Protein AF-A0A1F8PVH4-F1 (afdb_monomer)

Sequence (110 aa):
MLFGIARLLDISLQVGGGPPDWNTIIPLTVAGLIPPTFVPAIVATVLYALLRLFLKQRARRIFQVVALVAMLLSFGGPLSLDVSTANKMILALMHLATAAAIVWALTLRK

Secondary structure (DSSP, 8-state):
-HHHHHHHTT---EEE--TT-SSSEEE--HHHHHHHHHHHHHHHHHHHHHHHHHHHHHHHHHHHHHHHHHHHHHTHHHHHS-S-HHHHHHHHHHHHHHHHHHHHHHHH--

Solvent-accessible surface area (backbone atoms only — not comparable to full-atom values): 6415 Å² total; per-residue (Å²): 110,69,70,57,53,33,59,73,67,71,47,82,50,68,39,59,57,40,88,96,45,62,83,49,74,36,79,65,46,73,76,73,49,45,65,81,48,50,54,57,49,50,53,52,51,52,51,49,54,54,40,42,75,77,45,50,81,58,35,58,58,54,50,51,52,51,51,50,52,52,48,59,56,57,51,53,57,46,71,71,50,99,61,57,70,69,53,34,51,52,50,48,50,52,53,51,53,50,49,51,51,52,51,49,58,62,65,70,65,121

Mean predicted aligned error: 10.25 Å

Foldseek 3Di:
DLVVVCVVVVNFQWAQPDPPGRPDIDGDDPVVPCVVPVVVVVVLVVVLVVCCVPPPPVSLVVSVVVLVVVLVVLLVRLVPDPDDPVSSVSSNVVSVVVSVVVNVVSVPPD

pLDDT: mean 71.31, std 5.36, range [49.0, 81.31]

Radius of gyration: 16.07 Å; Cα contacts (8 Å, |Δi|>4): 61; chains: 1; bounding box: 36×27×41 Å

Structure (mmCIF, N/CA/C/O backbone):
data_AF-A0A1F8PVH4-F1
#
_entry.id   AF-A0A1F8PVH4-F1
#
loop_
_atom_site.group_PDB
_atom_site.id
_atom_site.type_symbol
_atom_site.label_atom_id
_atom_site.label_alt_id
_atom_site.label_comp_id
_atom_site.label_asym_id
_atom_site.label_entity_id
_atom_site.label_seq_id
_atom_site.pdbx_PDB_ins_code
_atom_site.Cartn_x
_atom_site.Cartn_y
_atom_site.Cartn_z
_atom_site.occupancy
_atom_site.B_iso_or_equiv
_atom_site.auth_seq_id
_atom_site.auth_comp_id
_atom_site.auth_asym_id
_atom_site.auth_atom_id
_atom_site.pdbx_PDB_model_num
ATOM 1 N N . MET A 1 1 ? 14.104 -4.926 -0.232 1.00 58.91 1 MET A N 1
ATOM 2 C CA . MET A 1 1 ? 14.452 -6.242 -0.817 1.00 58.91 1 MET A CA 1
ATOM 3 C C . MET A 1 1 ? 14.119 -6.316 -2.308 1.00 58.91 1 MET A C 1
ATOM 5 O O . MET A 1 1 ? 15.047 -6.478 -3.082 1.00 58.91 1 MET A O 1
ATOM 9 N N . LEU A 1 2 ? 12.871 -6.095 -2.744 1.00 64.19 2 LEU A N 1
ATOM 10 C CA . LEU A 1 2 ? 12.488 -6.201 -4.171 1.00 64.19 2 LEU A CA 1
ATOM 11 C C . LEU A 1 2 ? 13.184 -5.194 -5.111 1.00 64.19 2 LEU A C 1
ATOM 13 O O . LEU A 1 2 ? 13.617 -5.578 -6.190 1.00 64.19 2 LEU A O 1
ATOM 17 N N . PHE A 1 3 ? 13.410 -3.950 -4.668 1.00 64.94 3 PHE A N 1
ATOM 18 C CA . PHE A 1 3 ? 14.250 -2.979 -5.395 1.00 64.94 3 PHE A CA 1
ATOM 19 C C . PHE A 1 3 ? 15.690 -3.468 -5.612 1.00 64.94 3 PHE A C 1
ATOM 21 O O . PHE A 1 3 ? 16.297 -3.182 -6.638 1.00 64.94 3 PHE A O 1
ATOM 28 N N . GLY A 1 4 ? 16.237 -4.206 -4.640 1.00 66.38 4 GLY A N 1
ATOM 29 C CA . GLY A 1 4 ? 17.578 -4.780 -4.736 1.00 66.38 4 GLY A CA 1
ATOM 30 C C . GLY A 1 4 ? 17.637 -5.896 -5.773 1.00 66.38 4 GLY A C 1
ATOM 31 O O . GLY A 1 4 ? 18.583 -5.940 -6.543 1.00 66.38 4 GLY A O 1
ATOM 32 N N . ILE A 1 5 ? 16.597 -6.732 -5.845 1.00 65.81 5 ILE A N 1
ATOM 33 C CA . ILE A 1 5 ? 16.479 -7.806 -6.843 1.00 65.81 5 ILE A CA 1
ATOM 34 C C . ILE A 1 5 ? 16.336 -7.221 -8.254 1.00 65.81 5 ILE A C 1
ATOM 36 O O . ILE A 1 5 ? 17.043 -7.653 -9.155 1.00 65.81 5 ILE A O 1
ATOM 40 N N . ALA A 1 6 ? 15.496 -6.199 -8.444 1.00 65.25 6 ALA A N 1
ATOM 41 C CA . ALA A 1 6 ? 15.350 -5.531 -9.740 1.00 65.25 6 ALA A CA 1
ATOM 42 C C . ALA A 1 6 ? 16.669 -4.904 -10.219 1.00 65.25 6 ALA A C 1
ATOM 44 O O . ALA A 1 6 ? 17.064 -5.098 -11.364 1.00 65.25 6 ALA A O 1
ATOM 45 N N . ARG A 1 7 ? 17.399 -4.233 -9.317 1.00 66.62 7 ARG A N 1
ATOM 46 C CA . ARG A 1 7 ? 18.711 -3.645 -9.619 1.00 66.62 7 ARG A CA 1
ATOM 47 C C . ARG A 1 7 ? 19.778 -4.701 -9.931 1.00 66.62 7 ARG A C 1
ATOM 49 O O . ARG A 1 7 ? 20.660 -4.443 -10.736 1.00 66.62 7 ARG A O 1
ATOM 56 N N . LEU A 1 8 ? 19.699 -5.872 -9.301 1.00 67.44 8 LEU A N 1
ATOM 57 C CA . LEU A 1 8 ? 20.628 -6.987 -9.516 1.00 67.44 8 LEU A CA 1
ATOM 58 C C . LEU A 1 8 ? 20.365 -7.720 -10.843 1.00 67.44 8 LEU A C 1
ATOM 60 O O . LEU A 1 8 ? 21.278 -8.318 -11.397 1.00 67.44 8 LEU A O 1
ATOM 64 N N . LEU A 1 9 ? 19.138 -7.632 -11.364 1.00 73.94 9 LEU A N 1
ATOM 65 C CA . LEU A 1 9 ? 18.727 -8.164 -12.667 1.00 73.94 9 LEU A CA 1
ATOM 66 C C . LEU A 1 9 ? 18.821 -7.129 -13.807 1.00 73.94 9 LEU A C 1
ATOM 68 O O . LEU A 1 9 ? 18.335 -7.398 -14.900 1.00 73.94 9 LEU A O 1
ATOM 72 N N . ASP A 1 10 ? 19.403 -5.952 -13.547 1.00 66.44 10 ASP A N 1
ATOM 73 C CA . ASP A 1 10 ? 19.460 -4.796 -14.463 1.00 66.44 10 ASP A CA 1
ATOM 74 C C . ASP A 1 10 ? 18.083 -4.345 -14.998 1.00 66.44 10 ASP A C 1
ATOM 76 O O . ASP A 1 10 ? 17.926 -3.781 -16.081 1.00 66.44 10 ASP A O 1
ATOM 80 N N . ILE A 1 11 ? 17.037 -4.592 -14.209 1.00 70.75 11 ILE A N 1
ATOM 81 C CA . ILE A 1 11 ? 15.667 -4.240 -14.556 1.00 70.75 11 ILE A CA 1
ATOM 82 C C . ILE A 1 11 ? 15.391 -2.815 -14.077 1.00 70.75 11 ILE A C 1
ATOM 84 O O . ILE A 1 11 ? 15.192 -2.550 -12.887 1.00 70.75 11 ILE A O 1
ATOM 88 N N . SER A 1 12 ? 15.349 -1.888 -15.034 1.00 65.88 12 SER A N 1
ATOM 89 C CA . SER A 1 12 ? 14.947 -0.503 -14.793 1.00 65.88 12 SER A CA 1
ATOM 90 C C . SER A 1 12 ? 13.439 -0.429 -14.549 1.00 65.88 12 SER A C 1
ATOM 92 O O . SER A 1 12 ? 12.634 -0.460 -15.484 1.00 65.88 12 SER A O 1
ATOM 94 N N . LEU A 1 13 ? 13.055 -0.338 -13.273 1.00 68.75 13 LEU A N 1
ATOM 95 C CA . LEU A 1 13 ? 11.672 -0.108 -12.866 1.00 68.75 13 LEU A CA 1
ATOM 96 C C . LEU A 1 13 ? 11.248 1.287 -13.317 1.00 68.75 13 LEU A C 1
ATOM 98 O O . LEU A 1 13 ? 11.880 2.286 -12.983 1.00 68.75 13 LEU A O 1
ATOM 102 N N . GLN A 1 14 ? 10.179 1.335 -14.094 1.00 71.44 14 GLN A N 1
ATOM 103 C CA . GLN A 1 14 ? 9.679 2.529 -14.756 1.00 71.44 14 GLN A CA 1
ATOM 104 C C . GLN A 1 14 ? 8.228 2.752 -14.337 1.00 71.44 14 GLN A C 1
ATOM 106 O O . GLN A 1 14 ? 7.463 1.790 -14.240 1.00 71.44 14 GLN A O 1
ATOM 111 N N . VAL A 1 15 ? 7.853 4.004 -14.078 1.00 71.50 15 VAL A N 1
ATOM 112 C CA . VAL A 1 15 ? 6.470 4.383 -13.747 1.00 71.50 15 VAL A CA 1
ATOM 113 C C . VAL A 1 15 ? 6.073 5.638 -14.510 1.00 71.50 15 VAL A C 1
ATOM 115 O O . VAL A 1 15 ? 6.937 6.432 -14.882 1.00 71.50 15 VAL A O 1
ATOM 118 N N . GLY A 1 16 ? 4.770 5.839 -14.710 1.00 71.50 16 GLY A N 1
ATOM 119 C CA . GLY A 1 16 ? 4.260 7.123 -15.190 1.00 71.50 16 GLY A CA 1
ATOM 120 C C . GLY A 1 16 ? 4.597 8.235 -14.194 1.00 71.50 16 GLY A C 1
ATOM 121 O O . GLY A 1 16 ? 4.451 8.045 -12.985 1.00 71.50 16 GLY A O 1
ATOM 122 N N . GLY A 1 17 ? 5.058 9.377 -14.700 1.00 67.12 17 GLY A N 1
ATOM 123 C CA . GLY A 1 17 ? 5.668 10.475 -13.946 1.00 67.12 17 GLY A CA 1
ATOM 124 C C . GLY A 1 17 ? 4.771 11.171 -12.921 1.00 67.12 17 GLY A C 1
ATOM 125 O O . GLY A 1 17 ? 5.256 12.005 -12.160 1.00 67.12 17 GLY A O 1
ATOM 126 N N . GLY A 1 18 ? 3.495 10.792 -12.837 1.00 68.00 18 GLY A N 1
ATOM 127 C CA . GLY A 1 18 ? 2.514 11.423 -11.963 1.00 68.00 18 GLY A CA 1
ATOM 128 C C . GLY A 1 18 ? 2.012 12.759 -12.524 1.00 68.00 18 GLY A C 1
ATOM 129 O O . GLY A 1 18 ? 2.463 13.214 -13.570 1.00 68.00 18 GLY A O 1
ATOM 130 N N . PRO A 1 19 ? 1.060 13.425 -11.852 1.00 66.81 19 PRO A N 1
ATOM 131 C CA . PRO A 1 19 ? 0.581 14.723 -12.307 1.00 66.81 19 PRO A CA 1
ATOM 132 C C . PRO A 1 19 ? 1.728 15.752 -12.259 1.00 66.81 19 PRO A C 1
ATOM 134 O O . PRO A 1 19 ? 2.484 15.755 -11.285 1.00 66.81 19 PRO A O 1
ATOM 137 N N . PRO A 1 20 ? 1.859 16.651 -13.253 1.00 68.69 20 PRO A N 1
ATOM 138 C CA . PRO A 1 20 ? 0.881 16.989 -14.293 1.00 68.69 20 PRO A CA 1
ATOM 139 C C . PRO A 1 20 ? 0.933 16.134 -15.573 1.00 68.69 20 PRO A C 1
ATOM 141 O O . PRO A 1 20 ? 0.050 16.292 -16.412 1.00 68.69 20 PRO A O 1
ATOM 144 N N . ASP A 1 21 ? 1.909 15.237 -15.733 1.00 69.62 21 ASP A N 1
ATOM 145 C CA . ASP A 1 21 ? 2.087 14.441 -16.952 1.00 69.62 21 ASP A CA 1
ATOM 146 C C . ASP A 1 21 ? 2.219 12.939 -16.660 1.00 69.62 21 ASP A C 1
ATOM 148 O O . ASP A 1 21 ? 3.252 12.431 -16.221 1.00 69.62 21 ASP A O 1
ATOM 152 N N . TRP A 1 22 ? 1.143 12.215 -16.962 1.00 69.25 22 TRP A N 1
ATOM 153 C CA . TRP A 1 22 ? 1.030 10.772 -16.762 1.00 69.25 22 TRP A CA 1
ATOM 154 C C . TRP A 1 22 ? 1.666 9.942 -17.881 1.00 69.25 22 TRP A C 1
ATOM 156 O O . TRP A 1 22 ? 1.832 8.734 -17.709 1.00 69.25 22 TRP A O 1
ATOM 166 N N . ASN A 1 23 ? 2.013 10.568 -19.009 1.00 68.81 23 ASN A N 1
ATOM 167 C CA . ASN A 1 23 ? 2.522 9.886 -20.199 1.00 68.81 23 ASN A CA 1
ATOM 168 C C . ASN A 1 23 ? 4.049 9.813 -20.222 1.00 68.81 23 ASN A C 1
ATOM 170 O O . ASN A 1 23 ? 4.620 8.990 -20.937 1.00 68.81 23 ASN A O 1
ATOM 174 N N . THR A 1 24 ? 4.720 10.646 -19.430 1.00 72.19 24 THR A N 1
ATOM 175 C CA . THR A 1 24 ? 6.173 10.593 -19.305 1.00 72.19 24 THR A CA 1
ATOM 176 C C . THR A 1 24 ? 6.569 9.453 -18.374 1.00 72.19 24 THR A C 1
ATOM 178 O O . THR A 1 24 ? 6.220 9.441 -17.196 1.00 72.19 24 THR A O 1
ATOM 181 N N . ILE A 1 25 ? 7.314 8.480 -18.895 1.00 68.50 25 ILE A N 1
ATOM 182 C CA . ILE A 1 25 ? 7.848 7.370 -18.106 1.00 68.50 25 ILE A CA 1
ATOM 183 C C . ILE A 1 25 ? 9.159 7.807 -17.452 1.00 68.50 25 ILE A C 1
ATOM 185 O O . ILE A 1 25 ? 10.107 8.195 -18.132 1.00 68.50 25 ILE A O 1
ATOM 189 N N . ILE A 1 26 ? 9.224 7.721 -16.125 1.00 75.44 26 ILE A N 1
ATOM 190 C CA . ILE A 1 26 ? 10.381 8.142 -15.330 1.00 75.44 26 ILE A CA 1
ATOM 191 C C . ILE A 1 26 ? 10.947 6.920 -14.591 1.00 75.44 26 ILE A C 1
ATOM 193 O O . ILE A 1 26 ? 10.179 6.064 -14.130 1.00 75.44 26 ILE A O 1
ATOM 197 N N . PRO A 1 27 ? 12.283 6.799 -14.456 1.00 76.50 27 PRO A N 1
ATOM 198 C CA . PRO A 1 27 ? 12.886 5.769 -13.622 1.00 76.50 27 PRO A CA 1
ATOM 199 C C . PRO A 1 27 ? 12.403 5.882 -12.175 1.00 76.50 27 PRO A C 1
ATOM 201 O O . PRO A 1 27 ? 12.459 6.939 -11.541 1.00 76.50 27 PRO A O 1
ATOM 204 N N . LEU A 1 28 ? 11.949 4.755 -11.639 1.00 72.81 28 LEU A N 1
ATOM 205 C CA . LEU A 1 28 ? 11.429 4.664 -10.292 1.00 72.81 28 LEU A CA 1
ATOM 206 C C . LEU A 1 28 ? 12.580 4.715 -9.290 1.00 72.81 28 LEU A C 1
ATOM 208 O O . LEU A 1 28 ? 13.364 3.774 -9.163 1.00 72.81 28 LEU A O 1
ATOM 212 N N . THR A 1 29 ? 12.670 5.812 -8.546 1.00 76.69 29 THR A N 1
ATOM 213 C CA . THR A 1 29 ? 13.643 5.954 -7.462 1.00 76.69 29 THR A CA 1
ATOM 214 C C . THR A 1 29 ? 12.995 5.645 -6.118 1.00 76.69 29 THR A C 1
ATOM 216 O O . THR A 1 29 ? 11.827 5.954 -5.882 1.00 76.69 29 THR A O 1
ATOM 219 N N . VAL A 1 30 ? 13.770 5.068 -5.194 1.00 70.38 30 VAL A N 1
ATOM 220 C CA . VAL A 1 30 ? 13.301 4.820 -3.819 1.00 70.38 30 VAL A CA 1
ATOM 221 C C . VAL A 1 30 ? 12.878 6.132 -3.154 1.00 70.38 30 VAL A C 1
ATOM 223 O O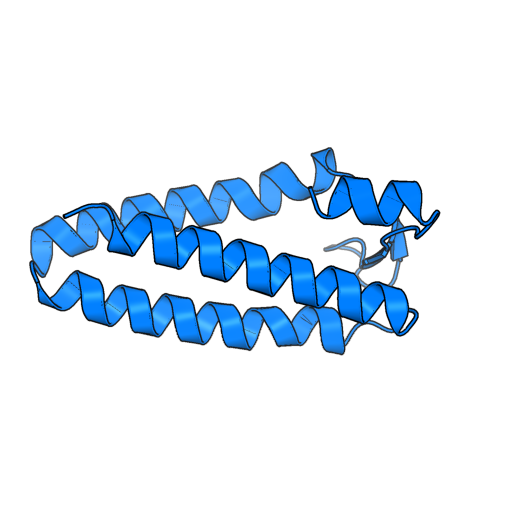 . VAL A 1 30 ? 11.838 6.178 -2.506 1.00 70.38 30 VAL A O 1
ATOM 226 N N . ALA A 1 31 ? 13.643 7.208 -3.367 1.00 70.69 31 ALA A N 1
ATOM 227 C CA . ALA A 1 31 ? 13.344 8.530 -2.824 1.00 70.69 31 ALA A CA 1
ATOM 228 C C . ALA A 1 31 ? 12.008 9.094 -3.342 1.00 70.69 31 ALA A C 1
ATOM 230 O O . ALA A 1 31 ? 11.242 9.643 -2.554 1.00 70.69 31 ALA A O 1
ATOM 231 N N . GLY A 1 32 ? 11.689 8.896 -4.627 1.00 72.25 32 GLY A N 1
ATOM 232 C CA . GLY A 1 32 ? 10.407 9.303 -5.211 1.00 72.25 32 GLY A CA 1
ATOM 233 C C . GLY A 1 32 ? 9.204 8.516 -4.680 1.00 72.25 32 GLY A C 1
ATOM 234 O O . GLY A 1 32 ? 8.086 9.024 -4.701 1.00 72.25 32 GLY A O 1
ATOM 235 N N . LEU A 1 33 ? 9.419 7.306 -4.150 1.00 71.00 33 LEU A N 1
ATOM 236 C CA . LEU A 1 33 ? 8.352 6.469 -3.595 1.00 71.00 33 LEU A CA 1
ATOM 237 C C . LEU A 1 33 ? 7.963 6.828 -2.159 1.00 71.00 33 LEU A C 1
ATOM 239 O O . LEU A 1 33 ? 6.854 6.503 -1.732 1.00 71.00 33 LEU A O 1
ATOM 243 N N . ILE A 1 34 ? 8.859 7.456 -1.393 1.00 73.12 34 ILE A N 1
ATOM 244 C CA . ILE A 1 34 ? 8.640 7.693 0.040 1.00 73.12 34 ILE A CA 1
ATOM 245 C C . ILE A 1 34 ? 7.454 8.644 0.269 1.00 73.12 34 ILE A C 1
ATOM 247 O O . ILE A 1 34 ? 6.516 8.228 0.948 1.00 73.12 34 ILE A O 1
ATOM 251 N N . PRO A 1 35 ? 7.400 9.863 -0.305 1.00 75.06 35 PRO A N 1
ATO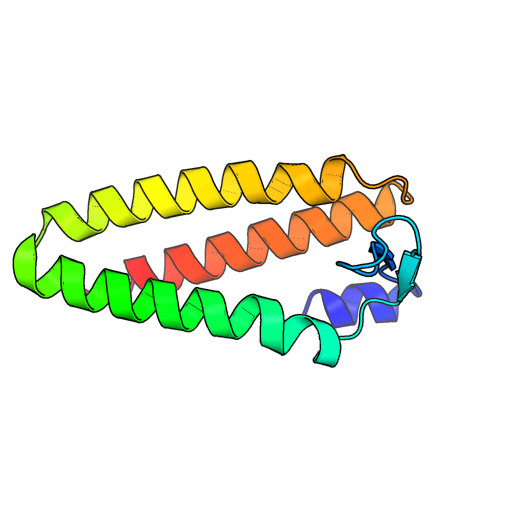M 252 C CA . PRO A 1 35 ? 6.286 10.778 -0.049 1.00 75.06 35 PRO A CA 1
ATOM 253 C C . PRO A 1 35 ? 4.897 10.199 -0.386 1.00 75.06 35 PRO A C 1
ATOM 255 O O . PRO A 1 35 ? 4.021 10.249 0.485 1.00 75.06 35 PRO A O 1
ATOM 258 N N . PRO A 1 36 ? 4.668 9.596 -1.576 1.00 71.38 36 PRO A N 1
ATOM 259 C CA . PRO A 1 36 ? 3.345 9.096 -1.946 1.00 71.38 36 PRO A CA 1
ATOM 260 C C . PRO A 1 36 ? 2.929 7.825 -1.195 1.00 71.38 36 PRO A C 1
ATOM 262 O O . PRO A 1 36 ? 1.752 7.484 -1.216 1.00 71.38 36 PRO A O 1
ATOM 265 N N . THR A 1 37 ? 3.840 7.121 -0.516 1.00 73.38 37 THR A N 1
ATOM 266 C CA . THR A 1 37 ? 3.495 5.924 0.276 1.00 73.38 37 THR A CA 1
ATOM 267 C C . THR A 1 37 ? 3.388 6.215 1.768 1.00 73.38 37 THR A C 1
ATOM 269 O O . THR A 1 37 ? 2.484 5.711 2.437 1.00 73.38 37 THR A O 1
ATOM 272 N N . PHE A 1 38 ? 4.272 7.059 2.297 1.00 75.75 38 PHE A N 1
ATOM 273 C CA . PHE A 1 38 ? 4.367 7.319 3.728 1.00 75.75 38 PHE A CA 1
ATOM 274 C C . PHE A 1 38 ? 3.210 8.189 4.228 1.00 75.75 38 PHE A C 1
ATOM 276 O O . PHE A 1 38 ? 2.636 7.899 5.277 1.00 75.75 38 PHE A O 1
ATOM 283 N N . VAL A 1 39 ? 2.810 9.209 3.458 1.00 77.75 39 VAL A N 1
ATOM 284 C CA . VAL A 1 39 ? 1.706 10.105 3.843 1.00 77.75 39 VAL A CA 1
ATOM 285 C C . VAL A 1 39 ? 0.376 9.344 3.950 1.00 77.75 39 VAL A C 1
ATOM 287 O O . VAL A 1 39 ? -0.234 9.393 5.022 1.00 77.75 39 VAL A O 1
ATOM 290 N N . PRO A 1 40 ? -0.069 8.564 2.940 1.00 74.50 40 PRO A N 1
ATOM 291 C CA . PRO A 1 40 ? -1.295 7.777 3.065 1.00 74.50 40 PRO A CA 1
ATOM 292 C C . PRO A 1 40 ? -1.214 6.715 4.161 1.00 74.50 40 PRO A C 1
ATOM 294 O O . PRO A 1 40 ? -2.211 6.465 4.834 1.00 74.50 40 PRO A O 1
ATOM 297 N N . ALA A 1 41 ? -0.040 6.112 4.381 1.00 73.06 41 ALA A N 1
ATOM 298 C CA . ALA A 1 41 ? 0.146 5.119 5.436 1.00 73.06 41 ALA A CA 1
ATOM 299 C C . ALA A 1 41 ? -0.041 5.721 6.838 1.0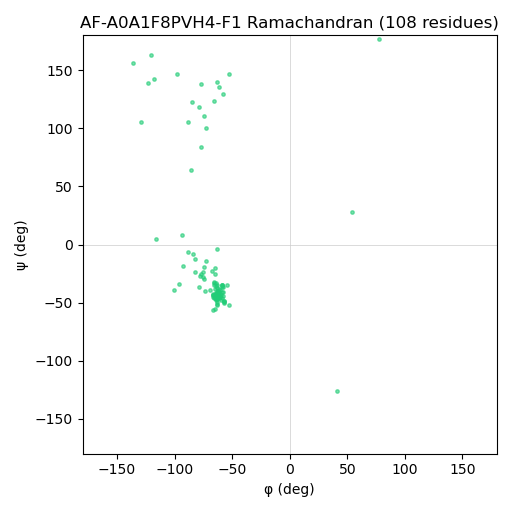0 73.06 41 ALA A C 1
ATOM 301 O O . ALA A 1 41 ? -0.712 5.117 7.680 1.00 73.06 41 ALA A O 1
ATOM 302 N N . ILE A 1 42 ? 0.492 6.922 7.088 1.00 80.06 42 ILE A N 1
ATOM 303 C CA . ILE A 1 42 ? 0.276 7.649 8.347 1.00 80.06 42 ILE A CA 1
ATOM 304 C C . ILE A 1 42 ? -1.206 7.975 8.509 1.00 80.06 42 ILE A C 1
ATOM 306 O O . ILE A 1 42 ? -1.787 7.659 9.546 1.00 80.06 42 ILE A O 1
ATOM 310 N N . VAL A 1 43 ? -1.833 8.547 7.477 1.00 80.56 43 VAL A N 1
ATOM 311 C CA . VAL A 1 43 ? -3.257 8.908 7.499 1.00 80.56 43 VAL A CA 1
ATOM 312 C C . VAL A 1 43 ? -4.116 7.679 7.802 1.00 80.56 43 VAL A C 1
ATOM 314 O O . VAL A 1 43 ? -4.921 7.710 8.732 1.00 80.56 43 VAL A O 1
ATOM 317 N N . ALA A 1 44 ? -3.889 6.564 7.105 1.00 74.12 44 ALA A N 1
ATOM 318 C CA . ALA A 1 44 ? -4.593 5.305 7.335 1.00 74.12 44 ALA A CA 1
ATOM 319 C C . ALA A 1 44 ? -4.373 4.757 8.755 1.00 74.12 44 ALA A C 1
ATOM 321 O O . ALA A 1 44 ? -5.313 4.260 9.375 1.00 74.12 44 ALA A O 1
ATOM 322 N N . THR A 1 45 ? -3.159 4.880 9.297 1.00 76.88 45 THR A N 1
ATOM 323 C CA . THR A 1 45 ? -2.833 4.444 10.664 1.00 76.88 45 THR A CA 1
ATOM 324 C C . THR A 1 45 ? -3.559 5.286 11.711 1.00 76.88 45 THR A C 1
ATOM 326 O O . THR A 1 45 ? -4.125 4.734 12.657 1.00 76.88 45 THR A O 1
ATOM 329 N N . VAL A 1 46 ? -3.593 6.609 11.535 1.00 81.31 46 VAL A N 1
ATOM 330 C CA . VAL A 1 46 ? -4.318 7.535 12.419 1.00 81.31 46 VAL A CA 1
ATOM 331 C C . VAL A 1 46 ? -5.820 7.265 12.358 1.00 81.31 46 VAL A C 1
ATOM 333 O O . VAL A 1 46 ? -6.457 7.121 13.401 1.00 81.31 46 VAL A O 1
ATOM 336 N N . LEU A 1 47 ? -6.380 7.101 11.157 1.00 78.62 47 LEU A N 1
ATOM 337 C CA . LEU A 1 47 ? -7.781 6.720 10.963 1.00 78.62 47 LEU A CA 1
ATOM 338 C C . LEU A 1 47 ? -8.112 5.392 11.646 1.00 78.62 47 LEU A C 1
ATOM 340 O O . LEU A 1 47 ? -9.127 5.299 12.333 1.00 78.62 47 LEU A O 1
ATOM 344 N N . TYR A 1 48 ? -7.253 4.378 11.521 1.00 70.50 48 TYR A N 1
ATOM 345 C CA . TYR A 1 48 ? -7.445 3.098 12.200 1.00 70.50 48 TYR A CA 1
ATOM 346 C C . TYR A 1 48 ? -7.400 3.235 13.727 1.00 70.50 48 TYR A C 1
ATOM 348 O O . TYR A 1 48 ? -8.235 2.653 14.424 1.00 70.50 48 TYR A O 1
ATOM 356 N N . ALA A 1 49 ? -6.461 4.023 14.258 1.00 74.62 49 ALA A N 1
ATOM 357 C CA . ALA A 1 49 ? -6.370 4.294 15.689 1.00 74.62 49 ALA A CA 1
ATOM 358 C C . ALA A 1 49 ? -7.639 4.987 16.212 1.00 74.62 49 ALA A C 1
ATOM 360 O O . ALA A 1 49 ? -8.190 4.555 17.224 1.00 74.62 49 ALA A O 1
ATOM 361 N N . LEU A 1 50 ? -8.153 5.982 15.482 1.00 77.12 50 LEU A N 1
ATOM 362 C CA . LEU A 1 50 ? -9.409 6.663 15.802 1.00 77.12 50 LEU A CA 1
ATOM 363 C C . LEU A 1 50 ? -1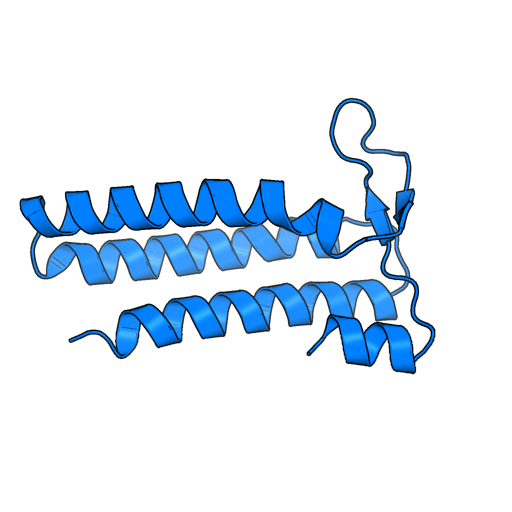0.606 5.706 15.723 1.00 77.12 50 LEU A C 1
ATOM 365 O O . LEU A 1 50 ? -11.379 5.607 16.671 1.00 77.12 50 LEU A O 1
ATOM 369 N N . LEU A 1 51 ? -10.733 4.918 14.653 1.00 71.62 51 LEU A N 1
ATOM 370 C CA . LEU A 1 51 ? -11.795 3.915 14.503 1.00 71.62 51 LEU A CA 1
ATOM 371 C C . LEU A 1 51 ? -11.776 2.876 15.634 1.00 71.62 51 LEU A C 1
ATOM 373 O O . LEU A 1 51 ? -12.836 2.430 16.077 1.00 71.62 51 LEU A O 1
ATOM 377 N N . ARG A 1 52 ? -10.594 2.508 16.145 1.00 71.00 52 ARG A N 1
ATOM 378 C CA . ARG A 1 52 ? -10.461 1.594 17.290 1.00 71.00 52 ARG A CA 1
ATOM 379 C C . ARG A 1 52 ? -11.016 2.199 18.583 1.00 71.00 52 ARG A C 1
ATOM 381 O O . ARG A 1 52 ? -11.565 1.441 19.384 1.00 71.00 52 ARG A O 1
ATOM 388 N N . LEU A 1 53 ? -10.924 3.521 18.766 1.00 71.12 53 LEU A N 1
ATOM 389 C CA . LEU A 1 53 ? -11.512 4.218 19.917 1.00 71.12 53 LEU A CA 1
ATOM 390 C C . LEU A 1 53 ? -13.048 4.145 19.903 1.00 71.12 53 LEU A C 1
ATOM 392 O O . LEU A 1 53 ? -13.651 3.990 20.961 1.00 71.12 53 LEU A O 1
ATOM 396 N N . PHE A 1 54 ? -13.678 4.172 18.722 1.00 69.81 54 PHE A N 1
ATOM 397 C CA . PHE A 1 54 ? -15.143 4.214 18.600 1.00 69.81 54 PHE A CA 1
ATOM 398 C C . PHE A 1 54 ? -15.818 2.846 18.377 1.00 69.81 54 PHE A C 1
ATOM 400 O O . PHE A 1 54 ? -16.919 2.620 18.871 1.00 69.81 54 PHE A O 1
ATOM 407 N N . LEU A 1 55 ? -15.190 1.907 17.653 1.00 66.12 55 LEU A N 1
ATOM 408 C CA . LEU A 1 55 ? -15.860 0.698 17.123 1.00 66.12 55 LEU A CA 1
ATOM 409 C C . LEU A 1 55 ? -15.332 -0.639 17.684 1.00 66.12 55 LEU A C 1
ATOM 411 O O . LEU A 1 55 ? -15.781 -1.710 17.257 1.00 66.12 55 LEU A O 1
ATOM 415 N N . LYS A 1 56 ? -14.398 -0.602 18.648 1.00 69.19 56 LYS A N 1
ATOM 416 C CA . LY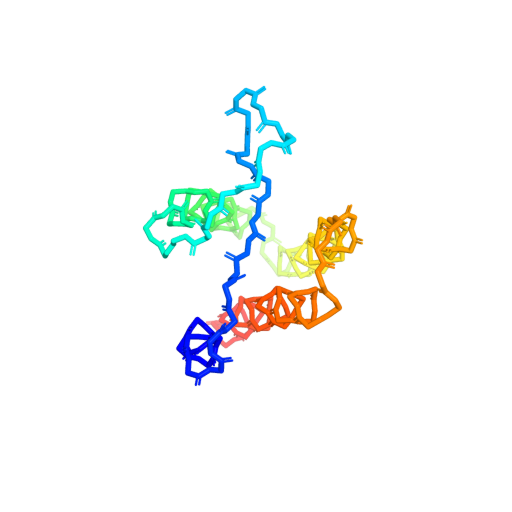S A 1 56 ? -13.802 -1.774 19.329 1.00 69.19 56 LYS A CA 1
ATOM 417 C C . LYS A 1 56 ? -13.513 -2.934 18.350 1.00 69.19 56 LYS A C 1
ATOM 419 O O . LYS A 1 56 ? -12.835 -2.741 17.343 1.00 69.19 56 LYS A O 1
ATOM 424 N N . GLN A 1 57 ? -14.011 -4.149 18.612 1.00 61.97 57 GLN A N 1
ATOM 425 C CA . GLN A 1 57 ? -13.676 -5.353 17.833 1.00 61.97 57 GLN A CA 1
ATOM 426 C C . GLN A 1 57 ? -14.155 -5.337 16.368 1.00 61.97 57 GLN A C 1
ATOM 428 O O . GLN A 1 57 ? -13.595 -6.063 15.544 1.00 61.97 57 GLN A O 1
ATOM 433 N N . ARG A 1 58 ? -15.144 -4.504 16.003 1.00 67.50 58 ARG A N 1
ATOM 434 C CA . ARG A 1 58 ? -15.618 -4.398 14.609 1.00 67.50 58 ARG A CA 1
ATOM 435 C C . ARG A 1 58 ? -14.648 -3.622 13.714 1.00 67.50 58 ARG A C 1
ATOM 437 O O . ARG A 1 58 ? -14.562 -3.933 12.528 1.00 67.50 58 ARG A O 1
ATOM 444 N N . ALA A 1 59 ? -13.865 -2.698 14.279 1.00 65.31 59 ALA A N 1
ATOM 445 C CA . ALA A 1 59 ? -12.895 -1.890 13.534 1.00 65.31 59 ALA A CA 1
ATOM 446 C C . ALA A 1 59 ? -11.864 -2.754 12.790 1.00 65.31 59 ALA A C 1
ATOM 448 O O . ALA A 1 59 ? -11.501 -2.458 11.656 1.00 65.31 59 ALA A O 1
ATOM 449 N N . ARG A 1 60 ? -11.448 -3.875 13.394 1.00 67.94 60 ARG A N 1
ATOM 450 C CA . ARG A 1 60 ? -10.458 -4.783 12.803 1.00 67.94 60 ARG A CA 1
ATOM 451 C C . ARG A 1 60 ? -10.958 -5.446 11.519 1.00 67.94 60 ARG A C 1
ATOM 453 O O . ARG A 1 60 ? -10.228 -5.470 10.536 1.00 67.94 60 ARG A O 1
ATOM 460 N N . ARG A 1 61 ? -12.202 -5.945 11.511 1.00 73.06 61 ARG A N 1
ATOM 461 C CA . ARG A 1 61 ? -12.797 -6.575 10.318 1.00 73.06 61 ARG A CA 1
ATOM 462 C C . ARG A 1 61 ? -13.016 -5.558 9.201 1.00 73.06 61 ARG A C 1
ATOM 464 O O . ARG A 1 61 ? -12.688 -5.843 8.058 1.00 73.06 61 ARG A O 1
ATOM 471 N N . ILE A 1 62 ? -13.514 -4.367 9.538 1.00 72.38 62 ILE A N 1
ATOM 472 C CA . ILE A 1 62 ? -13.720 -3.286 8.561 1.00 72.38 62 ILE A CA 1
ATOM 473 C C . ILE A 1 62 ? -12.384 -2.896 7.925 1.00 72.38 62 ILE A C 1
ATOM 475 O O . ILE A 1 62 ? -12.283 -2.810 6.706 1.00 72.38 62 ILE A O 1
ATOM 479 N N . PHE A 1 63 ? -11.337 -2.741 8.734 1.00 72.75 63 PHE A N 1
ATOM 480 C CA . PHE A 1 63 ? -10.017 -2.389 8.227 1.00 72.75 63 PHE A CA 1
ATOM 481 C C . PHE A 1 63 ? -9.408 -3.480 7.341 1.00 72.75 63 PHE A C 1
ATOM 483 O O . PHE A 1 63 ? -8.818 -3.166 6.315 1.00 72.75 63 PHE A O 1
ATOM 490 N N . GLN A 1 64 ? -9.599 -4.758 7.680 1.00 71.62 64 GLN A N 1
ATOM 491 C CA . GLN A 1 64 ? -9.174 -5.875 6.829 1.00 71.62 64 GLN A CA 1
ATOM 492 C C . GLN A 1 64 ? -9.884 -5.871 5.469 1.00 71.62 64 GLN A C 1
ATOM 494 O O . GLN A 1 64 ? -9.230 -6.069 4.450 1.00 71.62 64 GLN A O 1
ATOM 499 N N . VAL A 1 65 ? -11.195 -5.606 5.439 1.00 76.62 65 VAL A N 1
ATOM 500 C CA . VAL A 1 65 ? -11.959 -5.506 4.184 1.00 76.62 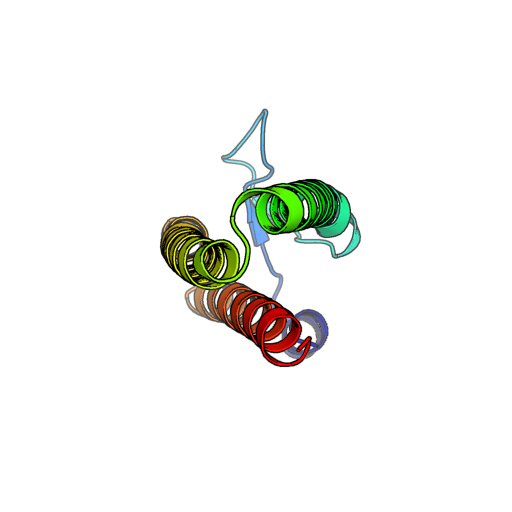65 VAL A CA 1
ATOM 501 C C . VAL A 1 65 ? -11.482 -4.317 3.350 1.00 76.62 65 VAL A C 1
ATOM 503 O O . VAL A 1 65 ? -11.228 -4.477 2.161 1.00 76.62 65 VAL A O 1
ATOM 506 N N . VAL A 1 66 ? -11.293 -3.144 3.961 1.00 76.06 66 VAL A N 1
ATOM 507 C CA . VAL A 1 66 ? -10.775 -1.958 3.258 1.00 76.06 66 VAL A CA 1
ATOM 508 C C . VAL A 1 66 ? -9.360 -2.201 2.731 1.00 76.06 66 VAL A C 1
ATOM 510 O O . VAL A 1 66 ? -9.079 -1.859 1.588 1.00 76.06 66 VAL A O 1
ATOM 513 N N . ALA A 1 67 ? -8.486 -2.837 3.515 1.00 71.31 67 ALA A N 1
ATOM 514 C CA . ALA A 1 67 ? -7.138 -3.192 3.081 1.00 71.31 67 ALA A CA 1
ATOM 515 C C . ALA A 1 67 ? -7.155 -4.180 1.905 1.00 71.31 67 ALA A C 1
ATOM 517 O O . ALA A 1 67 ? -6.376 -4.019 0.969 1.00 71.31 67 ALA A O 1
ATOM 518 N N . LEU A 1 68 ? -8.066 -5.158 1.918 1.00 75.62 68 LEU A N 1
ATOM 519 C CA . LEU A 1 68 ? -8.248 -6.095 0.811 1.00 75.62 68 LEU A CA 1
ATOM 520 C C . LEU A 1 68 ? -8.727 -5.378 -0.459 1.00 75.62 68 LEU A C 1
ATOM 522 O O . LEU A 1 68 ? -8.160 -5.583 -1.526 1.00 75.62 68 LEU A O 1
ATOM 526 N N . VAL A 1 69 ? -9.732 -4.506 -0.351 1.00 77.62 69 VAL A N 1
ATOM 527 C CA . VAL A 1 69 ? -10.235 -3.722 -1.491 1.00 77.62 69 VAL A CA 1
ATOM 528 C C . VAL A 1 69 ? -9.149 -2.795 -2.034 1.00 77.62 69 VAL A C 1
ATOM 530 O O . VAL A 1 69 ? -8.918 -2.766 -3.239 1.00 77.62 69 VAL A O 1
ATOM 533 N N . ALA A 1 70 ? -8.435 -2.083 -1.161 1.00 73.44 70 ALA A N 1
ATOM 534 C CA . ALA A 1 70 ? -7.333 -1.214 -1.555 1.00 73.44 70 ALA A CA 1
ATOM 535 C C . ALA A 1 70 ? -6.211 -2.001 -2.243 1.00 73.44 70 ALA A C 1
ATOM 537 O O . ALA A 1 70 ? -5.693 -1.547 -3.257 1.00 73.44 70 ALA A O 1
ATOM 538 N N . MET A 1 71 ? -5.877 -3.195 -1.746 1.00 72.38 71 MET A N 1
ATOM 539 C CA . MET A 1 71 ? -4.923 -4.103 -2.384 1.00 72.38 71 MET A CA 1
ATOM 540 C C . MET A 1 71 ? -5.384 -4.500 -3.791 1.00 72.38 71 MET A C 1
ATOM 542 O O . MET A 1 71 ? -4.5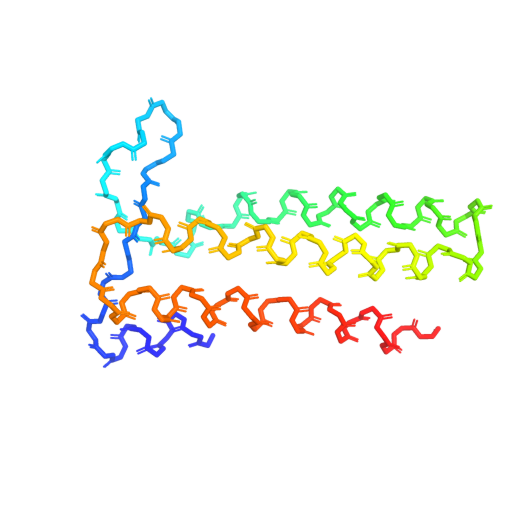92 -4.414 -4.726 1.00 72.38 71 MET A O 1
ATOM 546 N N . LEU A 1 72 ? -6.650 -4.893 -3.961 1.00 74.44 72 LEU A N 1
ATOM 547 C CA . LEU A 1 72 ? -7.205 -5.259 -5.268 1.00 74.44 72 LEU A CA 1
ATOM 548 C C . LEU A 1 72 ? -7.160 -4.086 -6.255 1.00 74.44 72 LEU A C 1
ATOM 550 O O . LEU A 1 72 ? -6.712 -4.254 -7.386 1.00 74.44 72 LEU A O 1
ATOM 554 N N . LEU A 1 73 ? -7.541 -2.885 -5.812 1.00 75.31 73 LEU A N 1
ATOM 555 C CA . LEU A 1 73 ? -7.440 -1.664 -6.617 1.00 75.31 73 LEU A CA 1
ATOM 556 C C . LEU A 1 73 ? -5.982 -1.309 -6.945 1.00 75.31 73 LEU A C 1
ATOM 558 O O . LEU A 1 73 ? -5.696 -0.811 -8.031 1.00 75.31 73 LEU A O 1
ATOM 562 N N . SER A 1 74 ? -5.048 -1.610 -6.039 1.00 68.81 74 SER A N 1
ATOM 563 C CA . SER A 1 74 ? -3.618 -1.353 -6.221 1.00 68.81 74 SER A CA 1
ATOM 564 C C . SER A 1 74 ? -3.006 -2.165 -7.366 1.00 68.81 74 SER A C 1
ATOM 566 O O . SER A 1 74 ? -2.043 -1.706 -7.969 1.00 68.81 74 SER A O 1
ATOM 568 N N . PHE A 1 75 ? -3.584 -3.318 -7.726 1.00 69.00 75 PHE A N 1
ATOM 569 C CA . PHE A 1 75 ? -3.174 -4.071 -8.919 1.00 69.00 75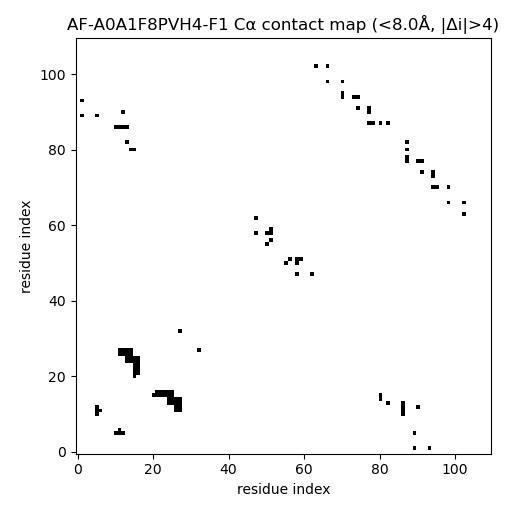 PHE A CA 1
ATOM 570 C C . PHE A 1 75 ? -3.643 -3.438 -10.234 1.00 69.00 75 PHE A C 1
ATOM 572 O O . PHE A 1 75 ? -3.054 -3.720 -11.276 1.00 69.00 75 PHE A O 1
ATOM 579 N N . GLY A 1 76 ? -4.648 -2.558 -10.204 1.00 67.00 76 GLY A N 1
ATOM 580 C CA . GLY A 1 76 ? -5.142 -1.871 -11.398 1.00 67.00 76 GLY A CA 1
ATOM 581 C C . GLY A 1 76 ? -4.082 -0.990 -12.062 1.00 67.00 76 GLY A C 1
ATOM 582 O O . GLY A 1 76 ? -3.979 -0.989 -13.282 1.00 67.00 76 GLY A O 1
ATOM 583 N N . GLY A 1 77 ? -3.244 -0.313 -11.269 1.00 68.19 77 GLY A N 1
ATOM 584 C CA . GLY A 1 77 ? -2.181 0.562 -11.780 1.00 68.19 77 GLY A CA 1
ATOM 585 C C . GLY A 1 77 ? -1.063 -0.183 -12.527 1.00 68.19 77 GLY A C 1
ATOM 586 O O . GLY A 1 77 ? -0.811 0.117 -13.690 1.00 68.19 77 GLY A O 1
ATOM 587 N N . PRO A 1 78 ? -0.392 -1.180 -11.918 1.00 62.84 78 PRO A N 1
ATOM 588 C CA . PRO A 1 78 ? 0.670 -1.944 -12.575 1.00 62.84 78 PRO A CA 1
ATOM 589 C C . PRO A 1 78 ? 0.227 -2.656 -13.856 1.00 62.84 78 PRO A C 1
ATOM 591 O O . PRO A 1 78 ? 1.012 -2.781 -14.795 1.00 62.84 78 PRO A O 1
ATOM 594 N N . LEU A 1 79 ? -1.018 -3.138 -13.898 1.00 64.19 79 LEU A N 1
ATOM 595 C CA . LEU A 1 79 ? -1.544 -3.873 -15.049 1.00 64.19 79 LEU A CA 1
ATOM 596 C C . LEU A 1 79 ? -1.859 -2.953 -16.237 1.00 64.19 79 LEU A C 1
ATOM 598 O O . LEU A 1 79 ? -1.716 -3.391 -17.381 1.00 64.19 79 LEU A O 1
ATOM 602 N N . SER A 1 80 ? -2.221 -1.690 -15.979 1.00 65.88 80 SER A N 1
ATOM 603 C CA . SER A 1 80 ? -2.558 -0.702 -17.010 1.00 65.88 80 SER A CA 1
ATOM 604 C C . SER A 1 80 ? -1.353 0.026 -17.615 1.00 65.88 80 SER A C 1
ATOM 606 O O . SER A 1 80 ? -1.529 0.775 -18.569 1.00 65.88 80 SER A O 1
ATOM 608 N N . LEU A 1 81 ? -0.142 -0.154 -17.077 1.00 65.19 81 LEU A N 1
ATOM 609 C CA . LEU A 1 81 ? 1.070 0.480 -17.610 1.00 65.19 81 LEU A CA 1
ATOM 610 C C . LEU A 1 81 ? 1.559 -0.234 -18.876 1.00 65.19 81 LEU A C 1
ATOM 612 O O . LEU A 1 81 ? 1.603 -1.463 -18.916 1.00 65.19 81 LEU A O 1
ATOM 616 N N . ASP A 1 82 ? 1.984 0.513 -19.894 1.00 68.94 82 ASP A N 1
ATOM 617 C CA . ASP A 1 82 ? 2.574 -0.049 -21.117 1.00 68.94 82 ASP A CA 1
ATOM 618 C C . ASP A 1 82 ? 4.085 -0.28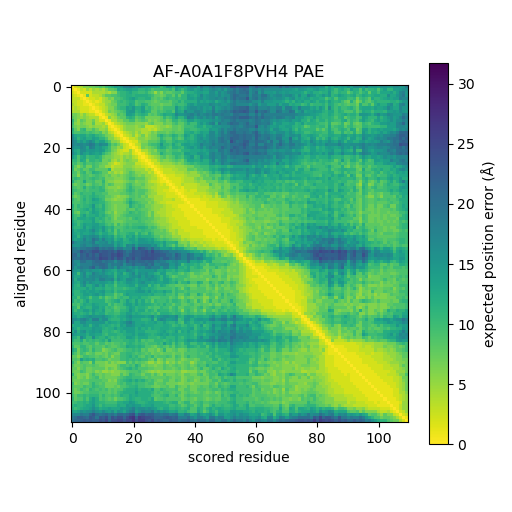7 -20.941 1.00 68.94 82 ASP A C 1
ATOM 620 O O . ASP A 1 82 ? 4.940 0.383 -21.511 1.00 68.94 82 ASP A O 1
ATOM 624 N N . VAL A 1 83 ? 4.419 -1.198 -20.026 1.00 72.06 83 VAL A N 1
ATOM 625 C CA . VAL A 1 83 ? 5.797 -1.590 -19.693 1.00 72.06 83 VAL A CA 1
ATOM 626 C C . VAL A 1 83 ? 6.007 -3.083 -19.935 1.00 72.06 83 VAL A C 1
ATOM 628 O O . VAL A 1 83 ? 5.048 -3.855 -20.011 1.00 72.06 83 VAL A O 1
ATOM 631 N N . SER A 1 84 ? 7.270 -3.510 -20.020 1.00 78.69 84 SER A N 1
ATOM 632 C CA . SER A 1 84 ? 7.625 -4.920 -20.228 1.00 78.69 84 SER A CA 1
ATOM 633 C C . SER A 1 84 ? 6.953 -5.851 -19.204 1.00 78.69 84 SER A C 1
ATOM 635 O O . SER A 1 84 ? 6.773 -5.501 -18.034 1.00 78.69 84 SER A O 1
ATOM 637 N N . THR A 1 85 ? 6.609 -7.075 -19.618 1.00 78.81 85 THR A N 1
ATOM 638 C CA . THR A 1 85 ? 5.953 -8.080 -18.755 1.00 78.81 85 THR A CA 1
ATOM 639 C C . THR A 1 85 ? 6.742 -8.352 -17.469 1.00 78.81 85 THR A C 1
ATOM 641 O O . THR A 1 85 ? 6.154 -8.527 -16.401 1.00 78.81 85 THR A O 1
ATOM 644 N N . ALA A 1 86 ? 8.077 -8.312 -17.546 1.00 73.12 86 ALA A N 1
ATOM 645 C CA . ALA A 1 86 ? 8.963 -8.440 -16.391 1.00 73.12 86 ALA A CA 1
ATOM 646 C C . ALA A 1 86 ? 8.795 -7.278 -15.390 1.00 73.12 86 ALA A C 1
ATOM 648 O O . ALA A 1 86 ? 8.673 -7.520 -14.187 1.00 73.12 86 ALA A O 1
ATOM 649 N N . ASN A 1 87 ? 8.699 -6.031 -15.873 1.00 69.19 87 ASN A N 1
ATOM 650 C CA . ASN A 1 87 ? 8.425 -4.864 -15.028 1.00 69.19 87 ASN A CA 1
ATOM 651 C C . ASN A 1 87 ? 7.053 -4.966 -14.353 1.00 69.19 87 ASN A C 1
ATOM 653 O O . ASN A 1 87 ? 6.948 -4.713 -13.152 1.00 69.19 87 ASN A O 1
ATOM 657 N N . LYS A 1 88 ? 6.020 -5.406 -15.086 1.00 74.88 88 LYS A N 1
ATOM 658 C CA . LYS A 1 88 ? 4.671 -5.621 -14.529 1.00 74.88 88 LYS A CA 1
ATOM 659 C C . LYS A 1 88 ? 4.679 -6.636 -13.393 1.00 74.88 88 LYS A C 1
ATOM 661 O O . LYS A 1 88 ? 4.093 -6.379 -12.343 1.00 74.88 88 LYS A O 1
ATOM 666 N N . MET A 1 89 ? 5.367 -7.766 -13.578 1.00 76.06 89 MET A N 1
ATOM 667 C CA . MET A 1 89 ? 5.483 -8.793 -12.540 1.00 76.06 89 MET A CA 1
ATOM 668 C C . MET A 1 89 ? 6.174 -8.263 -11.287 1.00 76.06 89 MET A C 1
ATOM 670 O O . MET A 1 89 ? 5.681 -8.488 -10.185 1.00 76.06 89 MET A O 1
ATOM 674 N N . ILE A 1 90 ? 7.291 -7.546 -11.430 1.00 77.75 90 ILE A N 1
ATOM 675 C CA . ILE A 1 90 ? 8.026 -7.032 -10.269 1.00 77.75 90 ILE A CA 1
ATOM 676 C C . ILE A 1 90 ? 7.206 -5.973 -9.535 1.00 77.75 90 ILE A C 1
ATOM 678 O O . ILE A 1 90 ? 7.103 -6.042 -8.311 1.00 77.75 90 ILE A O 1
ATOM 682 N N . LEU A 1 91 ? 6.562 -5.050 -10.255 1.00 74.12 91 LEU A N 1
ATOM 683 C CA . LEU A 1 91 ? 5.643 -4.079 -9.660 1.00 74.12 91 LEU A CA 1
ATOM 684 C C . LEU A 1 91 ? 4.519 -4.794 -8.897 1.00 74.12 91 LEU A C 1
ATOM 686 O O . LEU A 1 91 ? 4.321 -4.528 -7.713 1.00 74.12 91 LEU A O 1
ATOM 690 N N . ALA A 1 92 ? 3.847 -5.772 -9.510 1.00 76.62 92 ALA A N 1
ATOM 691 C CA . ALA A 1 92 ? 2.797 -6.551 -8.851 1.00 76.62 92 ALA A CA 1
ATOM 692 C C . ALA A 1 92 ? 3.299 -7.282 -7.590 1.00 76.62 92 ALA A C 1
ATOM 694 O O . ALA A 1 92 ? 2.625 -7.272 -6.558 1.00 76.62 92 ALA A O 1
ATOM 695 N N . LEU A 1 93 ? 4.506 -7.858 -7.626 1.00 79.31 93 LEU A N 1
ATOM 696 C CA . LEU A 1 93 ? 5.135 -8.483 -6.458 1.00 79.31 93 LEU A CA 1
ATOM 697 C C . LEU A 1 93 ? 5.428 -7.470 -5.344 1.00 79.31 93 LEU A C 1
ATOM 699 O O . LEU A 1 93 ? 5.271 -7.804 -4.169 1.00 79.31 93 LEU A O 1
ATOM 703 N N . MET A 1 94 ? 5.804 -6.232 -5.678 1.00 76.62 94 MET A N 1
ATOM 704 C CA . MET A 1 94 ? 5.967 -5.162 -4.686 1.00 76.62 94 MET A CA 1
ATOM 705 C C . MET A 1 94 ? 4.647 -4.816 -4.001 1.00 76.62 94 MET A C 1
ATOM 707 O O . MET A 1 94 ? 4.625 -4.678 -2.775 1.00 76.62 94 MET A O 1
ATOM 711 N N . HIS A 1 95 ? 3.546 -4.743 -4.751 1.00 75.25 95 HIS A N 1
ATOM 712 C CA . HIS A 1 95 ? 2.215 -4.519 -4.182 1.00 75.25 95 HIS A CA 1
ATOM 713 C C . HIS A 1 95 ? 1.784 -5.673 -3.271 1.00 75.25 95 HIS A C 1
ATOM 715 O O . HIS A 1 95 ? 1.349 -5.433 -2.143 1.00 75.25 95 HIS A O 1
ATOM 721 N N . LEU A 1 96 ? 1.986 -6.920 -3.705 1.00 79.44 96 LEU A N 1
ATOM 722 C CA . LEU A 1 96 ? 1.649 -8.099 -2.910 1.00 79.44 96 LEU A CA 1
ATOM 723 C C . LEU A 1 96 ? 2.465 -8.170 -1.612 1.00 79.44 96 LEU A C 1
ATOM 725 O O . LEU A 1 96 ? 1.897 -8.370 -0.539 1.00 79.44 96 LEU A O 1
ATOM 729 N N . ALA A 1 97 ? 3.781 -7.960 -1.688 1.00 79.69 97 ALA A N 1
ATOM 730 C CA . ALA A 1 97 ? 4.656 -7.969 -0.518 1.00 79.69 97 ALA A CA 1
ATOM 731 C C . ALA A 1 97 ? 4.292 -6.859 0.478 1.00 79.69 97 ALA A C 1
ATOM 733 O O . ALA A 1 97 ? 4.269 -7.092 1.687 1.00 79.69 97 ALA A O 1
ATOM 734 N N . THR A 1 98 ? 3.962 -5.665 -0.022 1.00 75.81 98 THR A N 1
ATOM 735 C CA . THR A 1 98 ? 3.548 -4.534 0.818 1.00 75.81 98 THR A CA 1
ATOM 736 C C . THR A 1 98 ? 2.214 -4.819 1.508 1.00 75.81 98 THR A C 1
ATOM 738 O O . THR A 1 98 ? 2.099 -4.635 2.719 1.00 75.81 98 THR A O 1
ATOM 741 N N . ALA A 1 99 ? 1.222 -5.334 0.776 1.00 71.38 99 ALA A N 1
ATOM 742 C CA . ALA A 1 99 ? -0.070 -5.707 1.344 1.00 71.38 99 ALA A CA 1
ATOM 743 C C . ALA A 1 99 ? 0.072 -6.807 2.408 1.00 71.38 99 ALA A C 1
ATOM 745 O O . ALA A 1 99 ? -0.474 -6.676 3.504 1.00 71.38 99 ALA A O 1
ATOM 746 N N . ALA A 1 100 ? 0.864 -7.847 2.130 1.00 76.44 100 ALA A N 1
ATOM 747 C CA . ALA A 1 100 ? 1.154 -8.913 3.083 1.00 76.44 100 ALA A CA 1
ATOM 748 C C . ALA A 1 100 ? 1.821 -8.380 4.361 1.00 76.44 100 ALA A C 1
ATOM 750 O O . ALA A 1 100 ? 1.413 -8.751 5.460 1.00 76.44 100 ALA A O 1
ATOM 751 N N . ALA A 1 101 ? 2.791 -7.468 4.236 1.00 77.44 101 ALA A N 1
ATOM 752 C CA . ALA A 1 101 ? 3.463 -6.854 5.379 1.00 77.44 101 ALA A CA 1
ATOM 753 C C . ALA A 1 101 ? 2.502 -6.018 6.244 1.00 77.44 101 ALA A C 1
ATOM 755 O O . ALA A 1 101 ? 2.533 -6.117 7.472 1.00 77.44 101 ALA A O 1
ATOM 756 N N . ILE A 1 102 ? 1.615 -5.239 5.615 1.00 70.19 102 ILE A N 1
ATOM 757 C CA . ILE A 1 102 ? 0.596 -4.443 6.311 1.00 70.19 102 ILE A CA 1
ATOM 758 C C . ILE A 1 102 ? -0.378 -5.362 7.054 1.00 70.19 102 ILE A C 1
ATOM 760 O O . ILE A 1 102 ? -0.581 -5.189 8.257 1.00 70.19 102 ILE A O 1
ATOM 764 N N . VAL A 1 103 ? -0.944 -6.365 6.372 1.00 70.50 103 VAL A N 1
ATOM 765 C CA . VAL A 1 103 ? -1.863 -7.336 6.986 1.00 70.50 103 VAL A CA 1
ATOM 766 C C . VAL A 1 103 ? -1.186 -8.029 8.162 1.00 70.50 103 VAL A C 1
ATOM 768 O O . VAL A 1 103 ? -1.746 -8.014 9.256 1.00 70.50 103 VAL A O 1
ATOM 771 N N . TRP A 1 104 ? 0.036 -8.538 7.972 1.00 75.56 104 TRP A N 1
ATOM 772 C CA . TRP A 1 104 ? 0.837 -9.178 9.016 1.00 75.56 104 TRP A CA 1
ATOM 773 C C . TRP A 1 104 ? 0.984 -8.289 10.254 1.00 75.56 104 TRP A C 1
ATOM 775 O O . TRP A 1 104 ? 0.638 -8.715 11.362 1.00 75.56 104 TRP A O 1
ATOM 785 N N . ALA A 1 105 ? 1.423 -7.039 10.069 1.00 70.12 105 ALA A N 1
ATOM 786 C CA . ALA A 1 105 ? 1.615 -6.069 11.147 1.00 70.12 105 ALA A CA 1
ATOM 787 C C . ALA A 1 105 ? 0.321 -5.797 11.938 1.00 70.12 105 ALA A C 1
ATOM 789 O O . ALA A 1 105 ? 0.351 -5.665 13.163 1.00 70.12 105 ALA A O 1
ATOM 790 N N . LEU A 1 106 ? -0.830 -5.777 11.264 1.00 64.69 106 LEU A N 1
ATOM 791 C CA . LEU A 1 106 ? -2.147 -5.595 11.888 1.00 64.69 106 LEU A CA 1
ATOM 792 C C . LEU A 1 106 ? -2.670 -6.870 12.563 1.00 64.69 106 LEU A C 1
ATOM 794 O O . LEU A 1 106 ? -3.481 -6.805 13.495 1.00 64.69 106 LEU A O 1
ATOM 798 N N . THR A 1 107 ? -2.247 -8.048 12.100 1.00 67.81 107 THR A N 1
ATOM 799 C CA . THR A 1 107 ? -2.640 -9.322 12.711 1.00 67.81 107 THR A CA 1
ATOM 800 C C . THR A 1 107 ? -1.864 -9.659 13.980 1.00 67.81 107 THR A C 1
ATOM 802 O O . THR A 1 107 ? -2.479 -10.181 14.913 1.00 67.81 107 THR A O 1
ATOM 805 N N . LEU A 1 108 ? -0.567 -9.333 14.059 1.00 63.50 108 LEU A N 1
ATOM 806 C CA . LEU A 1 108 ? 0.254 -9.639 15.240 1.00 63.50 108 LEU A CA 1
ATOM 807 C C . LEU A 1 108 ? 0.027 -8.699 16.427 1.00 63.50 108 LEU A C 1
ATOM 809 O O . LEU A 1 108 ? 0.243 -9.110 17.566 1.00 63.50 108 LEU A O 1
ATOM 813 N N . ARG A 1 109 ? -0.430 -7.464 16.200 1.00 53.62 109 ARG A N 1
ATOM 814 C CA . ARG A 1 109 ? -0.759 -6.533 17.289 1.00 53.62 109 ARG A CA 1
ATOM 815 C C . ARG A 1 109 ? -2.111 -6.923 17.910 1.00 53.62 109 ARG A C 1
ATOM 817 O O . ARG A 1 109 ? -3.157 -6.424 17.492 1.00 53.62 109 ARG A O 1
ATOM 824 N N . LYS A 1 110 ? -2.093 -7.883 18.841 1.00 49.00 110 LYS A N 1
ATOM 825 C CA . LYS A 1 110 ? -3.211 -8.146 19.766 1.00 49.00 110 LYS A CA 1
ATOM 826 C C . LYS A 1 110 ? -3.356 -6.974 20.739 1.00 49.00 110 LYS A C 1
ATOM 828 O O . LYS A 1 110 ? -2.314 -6.517 21.250 1.00 49.00 110 LYS A O 1
#

Nearest PDB structures (foldseek):
  4jlr-assembly1_S  TM=5.894E-01  e=2.297E+00  unclassified
  4jlr-assembly2_C  TM=4.982E-01  e=1.586E+00  unclassified